Protein AF-A0A1I7XJL2-F1 (afdb_monomer)

pLDDT: mean 71.61, std 14.07, range [36.56, 92.44]

Mean predicted aligned error: 16.33 Å

Radius of gyration: 25.27 Å; Cα contacts (8 Å, |Δi|>4): 53; chains: 1; bounding box: 60×59×45 Å

Structure (mmCIF, N/CA/C/O backbone):
data_AF-A0A1I7XJL2-F1
#
_entry.id   AF-A0A1I7XJL2-F1
#
loop_
_atom_site.group_PDB
_atom_site.id
_atom_site.type_symbol
_atom_site.label_atom_id
_atom_site.label_alt_id
_atom_site.label_comp_id
_atom_site.label_asym_id
_atom_site.label_entity_id
_atom_site.label_seq_id
_atom_site.pdbx_PDB_ins_code
_atom_site.Cartn_x
_atom_site.Cartn_y
_atom_site.Cartn_z
_atom_site.occupancy
_atom_site.B_iso_or_equiv
_atom_site.auth_seq_id
_atom_site.auth_comp_id
_atom_site.auth_asym_id
_atom_site.auth_atom_id
_atom_site.pdbx_PDB_model_num
ATOM 1 N N . MET A 1 1 ? 24.268 42.931 -27.917 1.00 36.56 1 MET A N 1
ATOM 2 C CA . MET A 1 1 ? 24.920 42.849 -26.587 1.00 36.56 1 MET A CA 1
ATOM 3 C C . MET A 1 1 ? 23.831 42.759 -25.521 1.00 36.56 1 MET A C 1
ATOM 5 O O . MET A 1 1 ? 23.127 43.736 -25.302 1.00 36.56 1 MET A O 1
ATOM 9 N N . SER A 1 2 ? 23.595 41.574 -24.949 1.00 38.88 2 SER A N 1
ATOM 10 C CA . SER A 1 2 ? 22.468 41.337 -24.029 1.00 38.88 2 SER A CA 1
ATOM 11 C C . SER A 1 2 ? 22.813 41.801 -22.610 1.00 38.88 2 SER A C 1
ATOM 13 O O . SER A 1 2 ? 23.818 41.368 -22.045 1.00 38.88 2 SER A O 1
ATOM 15 N N . ARG A 1 3 ? 22.003 42.705 -22.040 1.00 44.53 3 ARG A N 1
ATOM 16 C CA . ARG A 1 3 ? 22.177 43.210 -20.669 1.00 44.53 3 ARG A CA 1
ATOM 17 C C . ARG A 1 3 ? 21.912 42.071 -19.680 1.00 44.53 3 ARG A C 1
ATOM 19 O O . ARG A 1 3 ? 20.762 41.679 -19.487 1.00 44.53 3 ARG A O 1
ATOM 26 N N . ARG A 1 4 ? 22.957 41.563 -19.018 1.00 46.12 4 ARG A N 1
ATOM 27 C CA . ARG A 1 4 ? 22.790 40.719 -17.824 1.00 46.12 4 ARG A CA 1
ATOM 28 C C . ARG A 1 4 ? 22.112 41.569 -16.747 1.00 46.12 4 ARG A C 1
ATOM 30 O O . ARG A 1 4 ? 22.726 42.492 -16.220 1.00 46.12 4 ARG A O 1
ATOM 37 N N . LYS A 1 5 ? 20.836 41.301 -16.456 1.00 52.25 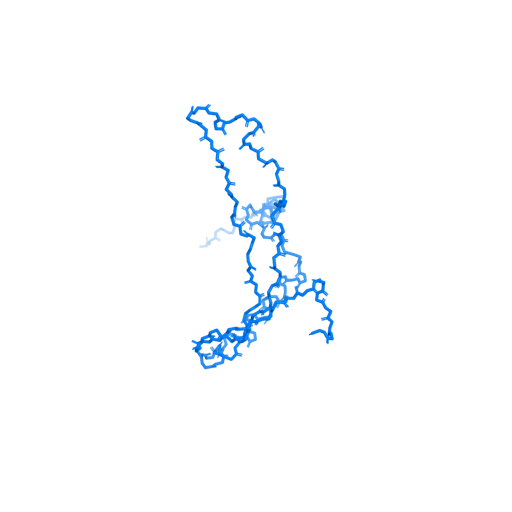5 LYS A N 1
ATOM 38 C CA . LYS A 1 5 ? 20.130 41.935 -15.335 1.00 52.25 5 LYS A CA 1
ATOM 39 C C . LYS A 1 5 ? 20.793 41.453 -14.041 1.00 52.25 5 LYS A C 1
ATOM 41 O O . LYS A 1 5 ? 20.759 40.263 -13.741 1.00 52.25 5 LYS A O 1
ATOM 46 N N . ASN A 1 6 ? 21.460 42.362 -13.336 1.00 53.47 6 ASN A N 1
ATOM 47 C CA . ASN A 1 6 ? 22.145 42.068 -12.083 1.00 53.47 6 ASN A CA 1
ATOM 48 C C . ASN A 1 6 ? 21.088 42.002 -10.972 1.00 53.47 6 ASN A C 1
ATOM 50 O O . ASN A 1 6 ? 20.486 43.020 -10.636 1.00 53.47 6 ASN A O 1
ATOM 54 N N . ILE A 1 7 ? 20.793 40.797 -10.483 1.00 55.75 7 ILE A N 1
ATOM 55 C CA . ILE A 1 7 ? 19.802 40.576 -9.424 1.00 55.75 7 ILE A CA 1
ATOM 56 C C . ILE A 1 7 ? 20.502 40.852 -8.086 1.00 55.75 7 ILE A C 1
ATOM 58 O O . ILE A 1 7 ? 21.498 40.182 -7.796 1.00 55.75 7 ILE A O 1
ATOM 62 N N . PRO A 1 8 ? 20.039 41.822 -7.279 1.00 58.41 8 PRO A N 1
ATOM 63 C CA . PRO A 1 8 ? 20.663 42.139 -6.000 1.00 58.41 8 PRO A CA 1
ATOM 64 C C . PRO A 1 8 ? 20.578 40.941 -5.038 1.00 58.41 8 PRO A C 1
ATOM 66 O O . PRO A 1 8 ? 19.632 40.154 -5.077 1.00 58.41 8 PRO A O 1
ATOM 69 N N . SER A 1 9 ? 21.604 40.773 -4.198 1.00 61.34 9 SER A N 1
ATOM 70 C CA . SER A 1 9 ? 21.829 39.568 -3.374 1.00 61.34 9 SER A CA 1
ATOM 71 C C . SER A 1 9 ? 20.618 39.180 -2.515 1.00 61.34 9 SER A C 1
ATOM 73 O O . SER A 1 9 ? 20.255 38.010 -2.422 1.00 61.34 9 SER A O 1
ATOM 75 N N . ASN A 1 10 ? 19.913 40.173 -1.974 1.00 55.41 10 ASN A N 1
ATOM 76 C CA . ASN A 1 10 ? 18.683 39.977 -1.211 1.00 55.41 10 ASN A CA 1
ATOM 77 C C . ASN A 1 10 ? 17.542 39.386 -2.054 1.00 55.41 10 ASN A C 1
ATOM 79 O O . ASN A 1 10 ? 16.811 38.538 -1.562 1.00 55.41 10 ASN A O 1
ATOM 83 N N . GLN A 1 11 ? 17.407 39.760 -3.327 1.00 54.09 11 GLN A N 1
ATOM 84 C CA . GLN A 1 11 ? 16.432 39.145 -4.227 1.00 54.09 11 GLN A CA 1
ATOM 85 C C . GLN A 1 11 ? 16.815 37.709 -4.593 1.00 54.09 11 GLN A C 1
ATOM 87 O O . GLN A 1 11 ? 15.922 36.885 -4.741 1.00 54.09 11 GLN A O 1
ATOM 92 N N . ARG A 1 12 ? 18.109 37.368 -4.673 1.00 58.28 12 ARG A N 1
ATOM 93 C CA . ARG A 1 12 ? 18.548 35.966 -4.820 1.00 58.28 12 ARG A CA 1
ATOM 94 C C . ARG A 1 12 ? 18.183 35.120 -3.605 1.00 58.28 12 ARG A C 1
ATOM 96 O O . ARG A 1 12 ? 17.599 34.061 -3.787 1.00 58.28 12 ARG A O 1
ATOM 103 N N . VAL A 1 13 ? 18.460 35.614 -2.398 1.00 61.94 13 VAL A N 1
ATOM 104 C CA . VAL A 1 13 ? 18.109 34.922 -1.148 1.00 61.94 13 VAL A CA 1
ATOM 105 C C . VAL A 1 13 ? 16.594 34.772 -1.023 1.00 61.94 13 VAL A C 1
ATOM 107 O O . VAL A 1 13 ? 16.115 33.692 -0.712 1.00 61.94 13 VAL A O 1
ATOM 110 N N . MET A 1 14 ? 15.820 35.814 -1.340 1.00 56.38 14 MET A N 1
ATOM 111 C CA . MET A 1 14 ? 14.357 35.727 -1.328 1.00 56.38 14 MET A CA 1
ATOM 112 C C . MET A 1 14 ? 13.825 34.764 -2.393 1.00 56.38 14 MET A C 1
ATOM 114 O O . MET A 1 14 ? 12.886 34.033 -2.109 1.00 56.38 14 MET A O 1
ATOM 118 N N . ILE A 1 15 ? 14.420 34.714 -3.590 1.00 60.25 15 ILE A N 1
ATOM 119 C CA . ILE A 1 15 ? 14.051 33.732 -4.621 1.00 60.25 15 ILE A CA 1
ATOM 120 C C . ILE A 1 15 ? 14.396 32.309 -4.164 1.00 60.25 15 ILE A C 1
ATOM 122 O O . ILE A 1 15 ? 13.565 31.426 -4.331 1.00 60.25 15 ILE A O 1
ATOM 126 N N . GLU A 1 16 ? 15.561 32.069 -3.559 1.00 58.06 16 GLU A N 1
ATOM 127 C CA . GLU A 1 16 ? 15.922 30.755 -3.000 1.00 58.06 16 GLU A CA 1
ATOM 128 C C . GLU A 1 16 ? 14.973 30.338 -1.868 1.00 58.06 16 GLU A C 1
ATOM 130 O O . GLU A 1 16 ? 14.438 29.233 -1.893 1.00 58.06 16 GLU A O 1
ATOM 135 N N . VAL A 1 17 ? 14.679 31.246 -0.934 1.00 60.91 17 VAL A N 1
ATOM 136 C CA . VAL A 1 17 ? 13.742 31.011 0.174 1.00 60.91 17 VAL A CA 1
ATOM 137 C C . VAL A 1 17 ? 12.326 30.744 -0.344 1.00 60.91 17 VAL A C 1
ATOM 139 O O . VAL A 1 17 ? 11.663 29.833 0.140 1.00 60.91 17 VAL A O 1
ATOM 142 N N . LEU A 1 18 ? 11.863 31.481 -1.356 1.00 54.84 18 LEU A N 1
ATOM 143 C CA . LEU A 1 18 ? 10.547 31.279 -1.971 1.00 54.84 18 LEU A CA 1
ATOM 144 C C . LEU A 1 18 ? 10.483 29.992 -2.812 1.00 54.84 18 LEU A C 1
ATOM 146 O O . LEU A 1 18 ? 9.436 29.347 -2.852 1.00 54.84 18 LEU A O 1
ATOM 150 N N . LEU A 1 19 ? 11.587 29.581 -3.448 1.00 57.94 19 LEU A N 1
ATOM 151 C CA . LEU A 1 19 ? 11.691 28.289 -4.133 1.00 57.94 19 LEU A CA 1
ATOM 152 C C . LEU A 1 19 ? 11.634 27.120 -3.141 1.00 57.94 19 LEU A C 1
ATOM 154 O O . LEU A 1 19 ? 10.968 26.124 -3.433 1.00 57.94 19 LEU A O 1
ATOM 158 N N . ASP A 1 20 ? 12.251 27.269 -1.966 1.00 56.19 20 ASP A N 1
ATOM 159 C CA . ASP A 1 20 ? 12.186 26.303 -0.864 1.00 56.19 20 ASP A CA 1
ATOM 160 C C . ASP A 1 20 ? 10.813 26.285 -0.164 1.00 56.19 20 ASP A C 1
ATOM 162 O O . ASP A 1 20 ? 10.392 25.239 0.334 1.00 56.19 20 ASP A O 1
ATOM 166 N N . GLN A 1 21 ? 10.085 27.407 -0.171 1.00 59.50 21 GLN A N 1
ATOM 167 C CA . GLN A 1 21 ? 8.747 27.563 0.420 1.00 59.50 21 GLN A CA 1
ATOM 168 C C . GLN A 1 21 ? 7.585 27.269 -0.548 1.00 59.50 21 GLN A C 1
ATOM 170 O O . GLN A 1 21 ? 6.425 27.411 -0.160 1.00 59.50 21 GLN A O 1
ATOM 175 N N . ASN A 1 22 ? 7.857 26.834 -1.788 1.00 50.78 22 ASN A N 1
ATOM 176 C CA . ASN A 1 22 ? 6.817 26.509 -2.768 1.00 50.78 22 ASN A CA 1
ATOM 177 C C . ASN A 1 22 ? 5.760 25.542 -2.195 1.00 50.78 22 ASN A C 1
ATOM 179 O O . ASN A 1 22 ? 6.057 24.414 -1.790 1.00 50.78 22 ASN A O 1
ATOM 183 N N . LEU A 1 23 ? 4.507 26.006 -2.228 1.00 50.34 23 LEU A N 1
ATOM 184 C CA . LEU A 1 23 ? 3.257 25.418 -1.723 1.00 50.34 23 LEU A CA 1
ATOM 185 C C . LEU A 1 23 ? 2.803 24.143 -2.474 1.00 50.34 23 LEU A C 1
ATOM 187 O O . LEU A 1 23 ? 1.652 23.999 -2.871 1.00 50.34 23 LEU A O 1
ATOM 191 N N . GLY A 1 24 ? 3.710 23.188 -2.650 1.00 52.25 24 GLY A N 1
ATOM 192 C CA . GLY A 1 24 ? 3.442 21.817 -3.104 1.00 52.25 24 GLY A CA 1
ATOM 193 C C . GLY A 1 24 ? 4.348 20.802 -2.406 1.00 52.25 24 GLY A C 1
ATOM 194 O O . GLY A 1 24 ? 4.575 19.702 -2.911 1.00 52.25 24 GLY A O 1
ATOM 195 N N . GLN A 1 25 ? 4.944 21.200 -1.278 1.00 53.31 25 GLN A N 1
ATOM 196 C CA . GLN A 1 25 ? 6.040 20.484 -0.650 1.00 53.31 25 GLN A CA 1
ATOM 197 C C . GLN A 1 25 ? 5.535 19.185 -0.020 1.00 53.31 25 GLN A C 1
ATOM 199 O O . GLN A 1 25 ? 5.070 19.134 1.118 1.00 53.31 25 GLN A O 1
ATOM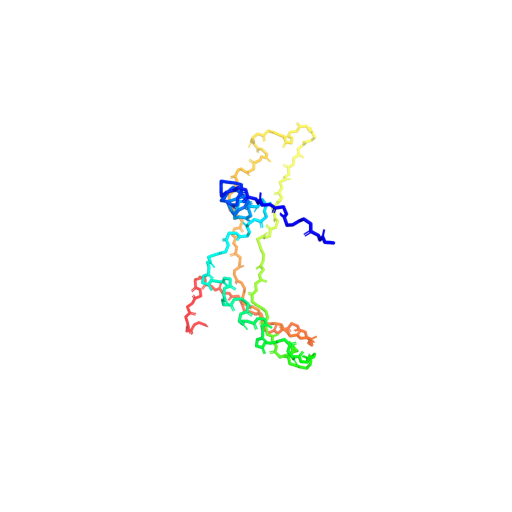 204 N N . VAL A 1 26 ? 5.644 18.109 -0.794 1.00 57.72 26 VAL A N 1
ATOM 205 C CA . VAL A 1 26 ? 5.532 16.738 -0.319 1.00 57.72 26 VAL A CA 1
ATOM 206 C C . VAL A 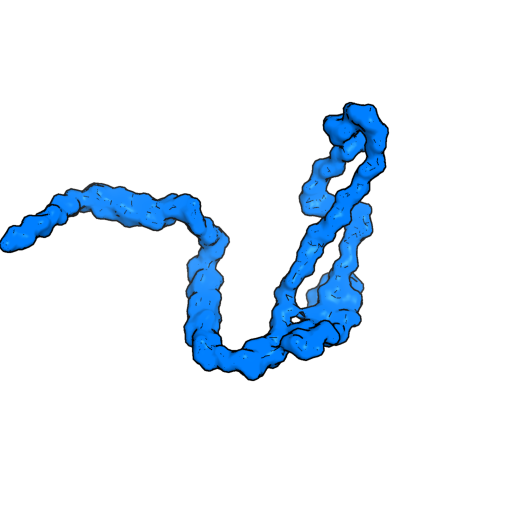1 26 ? 6.462 16.590 0.892 1.00 57.72 26 VAL A C 1
ATOM 208 O O . VAL A 1 26 ? 7.689 16.613 0.751 1.00 57.72 26 VAL A O 1
ATOM 211 N N . GLN A 1 27 ? 5.868 16.449 2.082 1.00 68.44 27 GLN A N 1
ATOM 212 C CA . GLN A 1 27 ? 6.537 16.311 3.384 1.00 68.44 27 GLN A CA 1
ATOM 213 C C . GLN A 1 27 ? 7.205 14.928 3.523 1.00 68.44 27 GLN A C 1
ATOM 215 O O . GLN A 1 27 ? 7.003 14.187 4.479 1.00 68.44 27 GLN A O 1
ATOM 220 N N . ILE A 1 28 ? 7.985 14.525 2.520 1.00 74.00 28 ILE A N 1
ATOM 221 C CA . ILE A 1 28 ? 8.791 13.308 2.539 1.00 74.00 28 ILE A CA 1
ATOM 222 C C . ILE A 1 28 ? 10.185 13.691 3.014 1.00 74.00 28 ILE A C 1
ATOM 224 O O . ILE A 1 28 ? 10.838 14.543 2.409 1.00 74.00 28 ILE A O 1
ATOM 228 N N . ALA A 1 29 ? 10.672 13.008 4.050 1.00 85.31 29 ALA A N 1
ATOM 229 C CA . ALA A 1 29 ? 12.035 13.168 4.542 1.00 85.31 29 ALA A CA 1
ATOM 230 C C . ALA A 1 29 ? 13.066 13.068 3.402 1.00 85.31 29 ALA A C 1
ATOM 232 O O . ALA A 1 29 ? 12.953 12.229 2.505 1.00 85.31 29 ALA A O 1
ATOM 233 N N . LYS A 1 30 ? 14.125 13.884 3.452 1.00 83.31 30 LYS A N 1
ATOM 234 C CA . LYS A 1 30 ? 15.165 13.939 2.405 1.00 83.31 30 LYS A CA 1
ATOM 235 C C . LYS A 1 30 ? 15.755 12.557 2.076 1.00 83.31 30 LYS A C 1
ATOM 237 O O . LYS A 1 30 ? 15.990 12.265 0.904 1.00 83.31 30 LYS A O 1
ATOM 242 N N . LYS A 1 31 ? 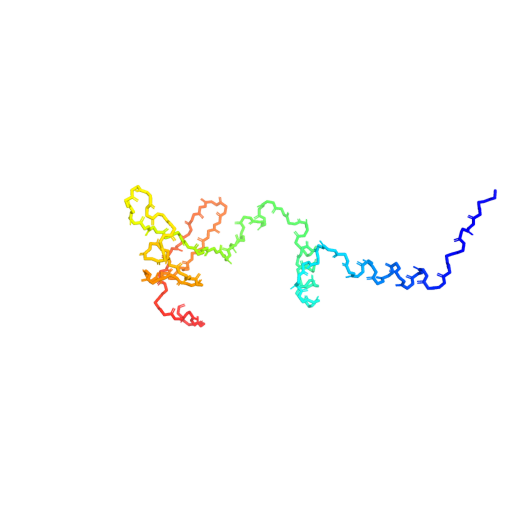15.930 11.693 3.086 1.00 87.19 31 LYS A N 1
ATOM 243 C CA . LYS A 1 31 ? 16.361 10.289 2.930 1.00 87.19 31 LYS A CA 1
ATOM 244 C C . LYS A 1 31 ? 15.389 9.484 2.061 1.00 87.19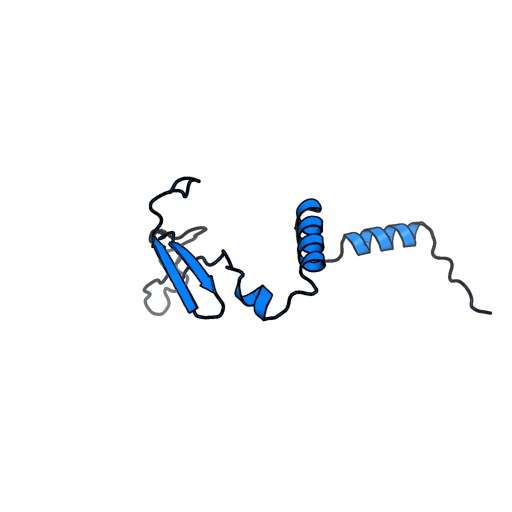 31 LYS A C 1
ATOM 246 O O . LYS A 1 31 ? 15.812 8.848 1.103 1.00 87.19 31 LYS A O 1
ATOM 251 N N . ASN A 1 32 ? 14.092 9.583 2.341 1.00 85.88 32 ASN A N 1
ATOM 252 C CA . ASN A 1 32 ? 13.050 8.870 1.605 1.00 85.88 32 ASN A CA 1
ATOM 253 C C . ASN A 1 32 ? 12.918 9.393 0.168 1.00 85.88 32 ASN A C 1
ATOM 255 O O . ASN A 1 32 ? 12.729 8.598 -0.748 1.00 85.88 32 ASN A O 1
ATOM 259 N N . ARG A 1 33 ? 13.088 10.705 -0.062 1.00 86.00 33 ARG A N 1
ATOM 260 C CA . ARG A 1 33 ? 13.123 11.269 -1.425 1.00 86.00 33 ARG A CA 1
ATOM 261 C C . ARG A 1 33 ? 14.275 10.686 -2.240 1.00 86.00 33 ARG A C 1
ATOM 263 O O . ARG A 1 33 ? 14.058 10.236 -3.359 1.00 86.00 33 ARG A O 1
ATOM 270 N N . ARG A 1 34 ? 15.481 10.641 -1.665 1.00 87.88 34 ARG A N 1
ATOM 271 C CA . ARG A 1 34 ? 16.662 10.049 -2.316 1.00 87.88 34 ARG A CA 1
ATOM 272 C C . ARG A 1 34 ? 16.454 8.570 -2.633 1.00 87.88 34 ARG A C 1
ATOM 274 O O . ARG A 1 34 ? 16.706 8.170 -3.761 1.00 87.88 34 ARG A O 1
ATOM 281 N N . ALA A 1 35 ? 15.947 7.796 -1.673 1.00 88.38 35 ALA A N 1
ATOM 282 C CA . ALA A 1 35 ? 15.673 6.373 -1.860 1.00 88.38 35 ALA A CA 1
ATOM 283 C C . ALA A 1 35 ? 14.645 6.125 -2.975 1.00 88.38 35 ALA A C 1
ATOM 285 O O . ALA A 1 35 ? 14.870 5.278 -3.829 1.00 88.38 35 ALA A O 1
ATOM 286 N N . ARG A 1 36 ? 13.562 6.913 -3.027 1.00 87.69 36 ARG A N 1
ATOM 287 C CA . ARG A 1 36 ? 12.553 6.824 -4.098 1.00 87.69 36 ARG A CA 1
ATOM 288 C C . ARG A 1 36 ? 13.121 7.167 -5.477 1.00 87.69 36 ARG A C 1
ATOM 290 O O . ARG A 1 36 ? 12.787 6.499 -6.447 1.00 87.69 36 ARG A O 1
ATOM 297 N N . VAL A 1 37 ? 13.976 8.189 -5.569 1.00 90.12 37 VAL A N 1
ATOM 298 C CA . VAL A 1 37 ? 14.614 8.585 -6.838 1.00 90.12 37 VAL A CA 1
ATOM 299 C C . VAL A 1 37 ? 15.644 7.552 -7.299 1.00 90.12 37 VAL A C 1
ATOM 301 O O . VAL A 1 37 ? 15.691 7.255 -8.487 1.00 90.12 37 VAL A O 1
ATOM 304 N N . ALA A 1 38 ? 16.452 6.996 -6.392 1.00 92.00 38 ALA A N 1
ATOM 305 C CA . ALA A 1 38 ? 17.368 5.896 -6.711 1.00 92.00 38 ALA A CA 1
ATOM 306 C C . ALA A 1 38 ? 16.582 4.667 -7.197 1.00 92.00 38 ALA A C 1
ATOM 308 O O . ALA A 1 38 ? 16.831 4.201 -8.304 1.00 92.00 38 ALA A O 1
ATOM 309 N N . LEU A 1 39 ? 15.544 4.312 -6.427 1.00 88.69 39 LEU A N 1
ATOM 310 C CA . LEU A 1 39 ? 14.353 3.537 -6.783 1.00 88.69 39 LEU A CA 1
ATOM 311 C C . LEU A 1 39 ? 14.045 3.540 -8.283 1.00 88.69 39 LEU A C 1
ATOM 313 O O . LEU A 1 39 ? 14.323 2.613 -9.040 1.00 88.69 39 LEU A O 1
ATOM 317 N N . ALA A 1 40 ? 13.475 4.669 -8.692 1.00 90.06 40 ALA A N 1
ATOM 318 C CA . ALA A 1 40 ? 12.991 4.903 -10.042 1.00 90.06 40 ALA A CA 1
ATOM 319 C C . ALA A 1 40 ? 14.099 4.883 -11.103 1.00 90.06 40 ALA A C 1
ATOM 321 O O . ALA A 1 40 ? 13.842 4.472 -12.227 1.00 90.06 40 ALA A O 1
ATOM 322 N N . ARG A 1 41 ? 15.316 5.332 -10.774 1.00 92.06 41 ARG A N 1
ATOM 323 C CA . ARG A 1 41 ? 16.443 5.341 -11.720 1.00 92.06 41 ARG A CA 1
ATOM 324 C C . ARG A 1 41 ? 16.949 3.938 -12.030 1.00 92.06 41 ARG A C 1
ATOM 326 O O . ARG A 1 41 ? 17.193 3.645 -13.191 1.00 92.06 41 ARG A O 1
ATOM 333 N N . GLU A 1 42 ? 17.096 3.095 -11.013 1.00 92.44 42 GLU A N 1
ATOM 334 C CA . GLU A 1 42 ? 17.529 1.700 -11.169 1.00 92.44 42 GLU A CA 1
ATOM 335 C C . GLU A 1 42 ? 16.535 0.895 -12.016 1.00 92.44 42 GLU A C 1
ATOM 337 O O . GLU A 1 42 ? 16.925 0.079 -12.843 1.00 92.44 42 GLU A O 1
ATOM 342 N N . HIS A 1 43 ? 15.248 1.195 -11.861 1.00 89.50 43 HIS A N 1
ATOM 343 C CA . HIS A 1 43 ? 14.149 0.474 -12.494 1.00 89.50 43 HIS A CA 1
ATOM 344 C C . HIS A 1 43 ? 13.617 1.180 -13.753 1.00 89.50 43 HIS A C 1
ATOM 346 O O . HIS A 1 43 ? 12.565 0.818 -14.274 1.00 89.50 43 HIS A O 1
ATOM 352 N N . LEU A 1 44 ? 14.324 2.201 -14.256 1.00 90.56 44 LEU A N 1
ATOM 353 C CA . LEU A 1 44 ? 13.876 3.024 -15.385 1.00 90.56 44 LEU A CA 1
ATOM 354 C C . LEU A 1 44 ? 13.790 2.228 -16.694 1.00 90.56 44 LEU A C 1
ATOM 356 O O . LEU A 1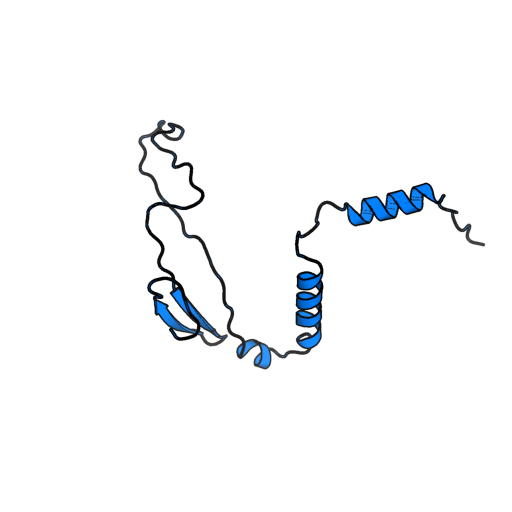 44 ? 12.942 2.507 -17.535 1.00 90.56 44 LEU A O 1
ATOM 360 N N . THR A 1 45 ? 14.683 1.254 -16.868 1.00 91.44 45 THR A N 1
ATOM 361 C CA . THR A 1 45 ? 14.798 0.426 -18.077 1.00 91.44 45 THR A CA 1
ATOM 362 C C . THR A 1 45 ? 14.010 -0.877 -17.989 1.00 91.44 45 THR A C 1
ATOM 364 O O . THR A 1 45 ? 14.126 -1.717 -18.881 1.00 91.44 45 THR A O 1
ATOM 367 N N . TRP A 1 46 ? 13.221 -1.074 -16.929 1.00 89.75 46 TRP A N 1
ATOM 368 C CA . TRP A 1 46 ? 12.432 -2.288 -16.771 1.00 89.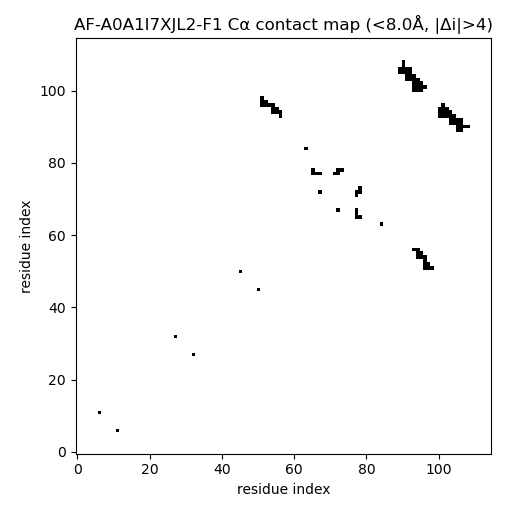75 46 TRP A CA 1
ATOM 369 C C . TRP A 1 46 ? 11.401 -2.445 -17.878 1.00 89.75 46 TRP A C 1
ATOM 371 O O . TRP A 1 46 ? 10.644 -1.530 -18.213 1.00 89.75 46 TRP A O 1
ATOM 381 N N . SER A 1 47 ? 11.357 -3.653 -18.426 1.00 87.50 47 SER A N 1
ATOM 382 C CA . SER A 1 47 ? 10.358 -4.035 -19.407 1.00 87.50 47 SER A CA 1
ATOM 383 C C . SER A 1 47 ? 9.030 -4.379 -18.729 1.00 87.50 47 SER A C 1
ATOM 385 O O . SER A 1 47 ? 8.943 -4.613 -17.521 1.00 87.50 47 SER A O 1
ATOM 387 N N . THR A 1 48 ? 7.967 -4.502 -19.523 1.00 81.25 48 THR A N 1
ATOM 388 C CA . THR A 1 48 ? 6.674 -5.006 -19.033 1.00 81.25 48 THR A CA 1
ATOM 389 C C . THR A 1 48 ? 6.794 -6.398 -18.402 1.00 81.25 48 THR A C 1
ATOM 391 O O . THR A 1 48 ? 6.061 -6.709 -17.462 1.00 81.25 48 THR A O 1
ATOM 394 N N . ALA A 1 49 ? 7.729 -7.226 -18.881 1.00 84.19 49 ALA A N 1
ATOM 395 C CA . ALA A 1 49 ? 7.999 -8.539 -18.307 1.00 84.19 49 ALA A CA 1
ATOM 396 C C . ALA A 1 49 ? 8.648 -8.433 -16.917 1.00 84.19 49 ALA A C 1
ATOM 398 O O . ALA A 1 49 ? 8.307 -9.214 -16.029 1.00 84.19 49 ALA A O 1
ATOM 399 N N . ASP A 1 50 ? 9.511 -7.443 -16.690 1.00 83.88 50 ASP A N 1
ATOM 400 C CA . ASP A 1 50 ? 10.137 -7.209 -15.384 1.00 83.88 50 ASP A CA 1
ATOM 401 C C . ASP A 1 50 ? 9.117 -6.682 -14.373 1.00 83.88 50 ASP A C 1
ATOM 403 O O . ASP A 1 50 ? 8.986 -7.233 -13.281 1.00 83.88 50 ASP A O 1
ATOM 407 N N . CYS A 1 51 ? 8.277 -5.728 -14.785 1.00 78.38 51 CYS A N 1
ATOM 408 C CA . CYS A 1 51 ? 7.181 -5.216 -13.960 1.00 78.38 51 CYS A CA 1
ATOM 409 C C . CYS A 1 51 ? 6.149 -6.294 -13.590 1.00 78.38 51 CYS A C 1
ATOM 411 O O . CYS A 1 51 ? 5.538 -6.220 -12.526 1.00 78.38 51 CYS A O 1
ATOM 413 N N . SER A 1 52 ? 5.951 -7.314 -14.434 1.00 76.38 52 SER A N 1
ATOM 414 C CA . SER A 1 52 ? 4.988 -8.393 -14.167 1.00 76.38 52 SER A CA 1
ATOM 415 C C . SER A 1 52 ? 5.375 -9.311 -13.000 1.00 76.38 52 SER A C 1
ATOM 417 O O . SER A 1 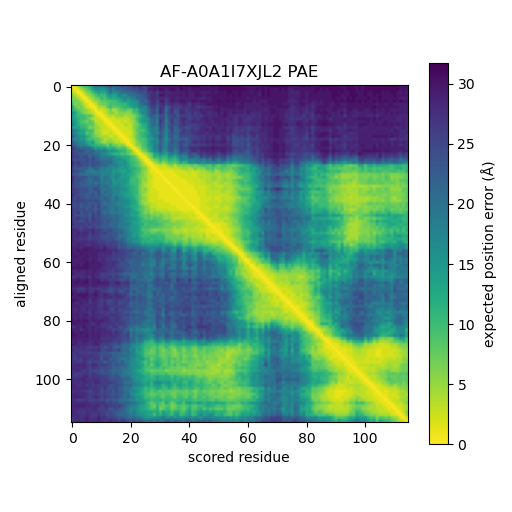52 ? 4.510 -10.006 -12.465 1.00 76.38 52 SER A O 1
ATOM 419 N N . LYS A 1 53 ? 6.651 -9.287 -12.589 1.00 78.31 53 LYS A N 1
ATOM 420 C CA . LYS A 1 53 ? 7.205 -10.078 -11.479 1.00 78.31 53 LYS A CA 1
ATOM 421 C C . LYS A 1 53 ? 7.094 -9.367 -10.122 1.00 78.31 53 LYS A C 1
ATOM 423 O O . LYS A 1 53 ? 7.427 -9.956 -9.098 1.00 78.31 53 LYS A O 1
ATOM 428 N N . VAL A 1 54 ? 6.661 -8.105 -10.110 1.00 76.38 54 VAL A N 1
ATOM 429 C CA . VAL A 1 54 ? 6.602 -7.259 -8.911 1.00 76.38 54 VAL A CA 1
ATOM 430 C C . VAL A 1 54 ? 5.257 -7.419 -8.211 1.00 76.38 54 VAL A C 1
ATOM 432 O O . VAL A 1 54 ? 4.208 -7.323 -8.846 1.00 76.38 54 VAL A O 1
ATOM 435 N N . PHE A 1 55 ? 5.287 -7.584 -6.889 1.00 68.81 55 PHE A N 1
ATOM 436 C CA . PHE A 1 55 ? 4.100 -7.604 -6.032 1.00 68.81 55 PHE A CA 1
ATOM 437 C C . PHE A 1 55 ? 3.973 -6.269 -5.278 1.00 68.81 55 PHE A C 1
ATOM 439 O O . PHE A 1 55 ? 4.926 -5.818 -4.641 1.00 68.81 55 PHE A O 1
ATOM 446 N N . ASN A 1 56 ? 2.802 -5.625 -5.334 1.00 63.44 56 ASN A N 1
ATOM 447 C CA . ASN A 1 56 ? 2.525 -4.365 -4.629 1.00 63.44 56 ASN A CA 1
ATOM 448 C C . ASN A 1 56 ? 1.924 -4.631 -3.239 1.00 63.44 56 ASN A C 1
ATOM 450 O O . ASN A 1 56 ? 0.978 -5.400 -3.103 1.00 63.44 56 ASN A O 1
ATOM 454 N N . ARG A 1 57 ? 2.423 -3.941 -2.207 1.00 59.66 57 ARG A N 1
ATOM 455 C CA . ARG A 1 57 ? 1.974 -4.068 -0.810 1.00 59.66 57 ARG A CA 1
ATOM 456 C C . ARG A 1 57 ? 1.373 -2.744 -0.335 1.00 59.66 57 ARG A C 1
ATOM 458 O O . ARG A 1 57 ? 2.161 -1.965 0.168 1.00 59.66 57 ARG A O 1
ATOM 465 N N . PHE A 1 58 ? 0.069 -2.454 -0.525 1.00 53.00 58 PHE A N 1
ATOM 466 C CA . PHE A 1 58 ? -0.704 -1.424 0.236 1.00 53.00 58 PHE A CA 1
ATOM 467 C C . PHE A 1 58 ? -2.205 -1.280 -0.170 1.00 53.00 58 PHE A C 1
ATOM 469 O O . PHE A 1 58 ? -2.515 -1.318 -1.358 1.00 53.00 58 PHE A O 1
ATOM 476 N N . GLY A 1 59 ? -3.097 -0.998 0.810 1.00 52.12 59 GLY A N 1
ATOM 477 C CA . GLY A 1 59 ? -4.488 -0.461 0.681 1.00 52.12 59 GLY A CA 1
ATOM 478 C C . GLY A 1 59 ? -5.390 -0.788 1.908 1.00 52.12 59 GLY A C 1
ATOM 479 O O . GLY A 1 59 ? -4.982 -1.620 2.706 1.00 52.12 59 GLY A O 1
ATOM 480 N N . SER A 1 60 ? -6.636 -0.303 2.108 1.00 52.28 60 SER A N 1
ATOM 481 C CA . SER A 1 60 ? -7.133 1.068 2.414 1.00 52.28 60 SER A CA 1
ATOM 482 C C . SER A 1 60 ? -8.088 1.032 3.639 1.00 52.28 60 SER A C 1
ATOM 484 O O . SER A 1 60 ? -8.713 -0.003 3.867 1.00 52.28 60 SER A O 1
ATOM 486 N N . ASP A 1 61 ? -8.328 2.152 4.335 1.00 59.44 61 ASP A N 1
ATOM 487 C CA . ASP A 1 61 ? -9.319 2.256 5.429 1.00 59.44 61 ASP A CA 1
ATOM 488 C C . ASP A 1 61 ? -10.780 2.324 4.895 1.00 59.44 61 ASP A C 1
ATOM 490 O O . ASP A 1 61 ? -11.197 3.327 4.319 1.00 59.44 61 ASP A O 1
ATOM 494 N N . GLY A 1 62 ? -11.566 1.246 5.045 1.00 57.75 62 GLY A N 1
ATOM 495 C CA . GLY A 1 62 ? -12.928 1.094 4.481 1.00 57.75 62 GLY A CA 1
ATOM 496 C C . GLY A 1 62 ? -14.048 2.003 5.051 1.00 57.75 62 GLY A C 1
ATOM 497 O O . GLY A 1 62 ? -13.864 2.721 6.034 1.00 57.75 62 GLY A O 1
ATOM 498 N N . LYS A 1 63 ? -15.249 1.960 4.431 1.00 59.94 63 LYS A N 1
ATOM 499 C CA . LYS A 1 63 ? -16.399 2.870 4.692 1.00 59.94 63 LYS A CA 1
ATOM 500 C C . LYS A 1 63 ? -17.276 2.477 5.898 1.00 59.94 63 LYS A C 1
ATOM 502 O O . LYS A 1 63 ? -17.479 1.300 6.174 1.00 59.94 63 LYS A O 1
ATOM 507 N N . LYS A 1 64 ? -17.892 3.481 6.544 1.00 60.53 64 LYS A N 1
ATOM 508 C CA . LYS A 1 64 ? -18.884 3.356 7.636 1.00 60.53 64 LYS A CA 1
ATOM 509 C C . LYS A 1 64 ? -20.264 3.924 7.270 1.00 60.53 64 LYS A C 1
ATOM 511 O O . LYS A 1 64 ? -20.329 4.914 6.550 1.00 60.53 64 LYS A O 1
ATOM 516 N N . TYR A 1 65 ? -21.343 3.365 7.841 1.00 64.38 65 TYR A N 1
ATOM 517 C CA . TYR A 1 65 ? -22.741 3.758 7.570 1.00 64.38 65 TYR A CA 1
ATOM 518 C C . TYR A 1 65 ? -23.560 4.035 8.850 1.00 64.38 65 TYR A C 1
ATOM 520 O O . TYR A 1 65 ? -23.329 3.406 9.880 1.00 64.38 65 TYR A O 1
ATOM 528 N N . VAL A 1 66 ? -24.527 4.965 8.777 1.00 66.88 66 VAL A N 1
ATOM 529 C CA . VAL A 1 66 ? -25.418 5.412 9.876 1.00 66.88 66 VAL A CA 1
ATOM 530 C C . VAL A 1 66 ? -26.876 5.455 9.378 1.00 66.88 66 VAL A C 1
ATOM 532 O O . VAL A 1 66 ? -27.109 5.929 8.268 1.00 66.88 66 VAL A O 1
ATOM 535 N N . ARG A 1 67 ? -27.865 4.990 10.169 1.00 70.38 67 ARG A N 1
ATOM 536 C CA . ARG A 1 67 ? -29.314 5.113 9.863 1.00 70.38 67 ARG A CA 1
ATOM 537 C C . ARG A 1 67 ? -29.892 6.396 10.468 1.00 70.38 67 ARG A C 1
ATOM 539 O O . ARG A 1 67 ? -29.579 6.712 11.610 1.00 70.38 67 ARG A O 1
ATOM 546 N N . ARG A 1 68 ? -30.713 7.124 9.703 1.00 78.38 68 ARG A N 1
ATOM 547 C CA . ARG A 1 68 ? -31.177 8.489 10.022 1.00 78.38 68 ARG A CA 1
ATOM 548 C C . ARG A 1 68 ? -32.633 8.681 9.599 1.00 78.38 68 ARG A C 1
ATOM 550 O O . ARG A 1 68 ? -33.032 8.111 8.585 1.00 78.38 68 ARG A O 1
ATOM 557 N N . ARG A 1 69 ? -33.403 9.490 10.335 1.00 83.00 69 ARG A N 1
ATOM 558 C CA . ARG A 1 69 ? -34.705 10.014 9.878 1.00 83.00 69 ARG A CA 1
ATOM 559 C C . ARG A 1 69 ? -34.495 11.335 9.108 1.00 83.00 69 ARG A C 1
ATOM 561 O O . ARG A 1 69 ? -33.475 11.992 9.331 1.00 83.00 69 ARG A O 1
ATOM 568 N N . PRO A 1 70 ? -35.411 11.739 8.209 1.00 75.81 70 PRO A N 1
ATOM 569 C CA . PRO A 1 70 ? -35.273 12.978 7.437 1.00 75.81 70 PRO A CA 1
ATOM 570 C C . PRO A 1 70 ? -35.175 14.205 8.357 1.00 75.81 70 PRO A C 1
ATOM 572 O O . PRO A 1 70 ? -36.062 14.424 9.178 1.00 75.81 70 PRO A O 1
ATOM 575 N N . GLY A 1 71 ? -34.088 14.977 8.242 1.00 81.56 71 GLY A N 1
ATOM 576 C CA . GLY A 1 71 ? -33.846 16.186 9.045 1.00 81.56 71 GLY A CA 1
ATOM 577 C C . GLY A 1 71 ? -32.972 16.014 10.300 1.00 81.56 71 GLY A C 1
ATOM 578 O O . GLY A 1 71 ? -32.554 17.011 10.878 1.00 81.56 71 GLY A O 1
ATOM 579 N N . GLU A 1 72 ? -32.611 14.789 10.701 1.00 78.69 72 GLU A N 1
ATOM 580 C CA . GLU A 1 72 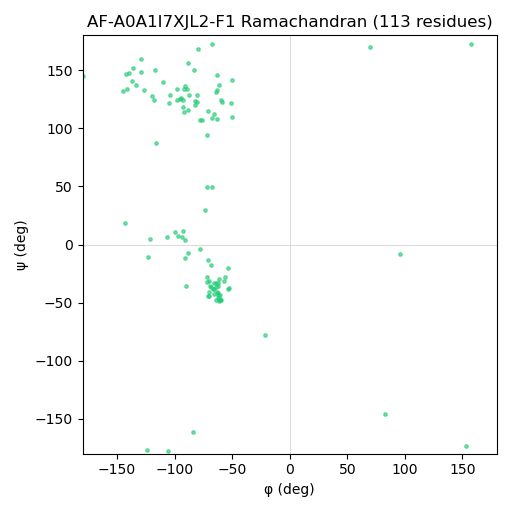? -31.752 14.524 11.881 1.00 78.69 72 GLU A CA 1
ATOM 581 C C . GLU A 1 72 ? -30.248 14.410 11.531 1.00 78.69 72 GLU A C 1
ATOM 583 O O . GLU A 1 72 ? -29.418 13.987 12.336 1.00 78.69 72 GLU A O 1
ATOM 588 N N . GLU A 1 73 ? -29.871 14.793 10.311 1.00 72.19 73 GLU A N 1
ATOM 589 C CA . GLU A 1 73 ? -28.577 14.493 9.678 1.00 72.19 73 GLU A CA 1
ATOM 590 C C . GLU A 1 73 ? -27.356 15.077 10.397 1.00 72.19 73 GLU A C 1
ATOM 592 O O . GLU A 1 73 ? -26.282 14.465 10.392 1.00 72.19 73 GLU A O 1
ATOM 597 N N . PHE A 1 74 ? -27.534 16.248 11.009 1.00 70.69 74 PHE A N 1
ATOM 598 C CA . PHE A 1 74 ? -26.485 17.017 11.684 1.00 70.69 74 PHE A CA 1
ATOM 599 C C . PHE A 1 74 ? -26.592 16.965 13.205 1.00 70.69 74 PHE A C 1
ATOM 601 O O . PHE A 1 74 ? -25.843 17.645 13.906 1.00 70.69 74 PHE A O 1
ATOM 608 N N . MET A 1 75 ? -27.503 16.150 13.742 1.00 76.62 75 MET A N 1
ATOM 609 C CA . MET A 1 75 ? -27.526 15.914 15.175 1.00 76.62 75 MET A CA 1
ATOM 610 C C . MET A 1 75 ? -26.218 15.215 15.567 1.00 76.62 75 MET A C 1
ATOM 612 O O . MET A 1 75 ? -25.902 14.181 14.983 1.00 76.62 75 MET A O 1
ATOM 616 N N . PRO A 1 76 ? -25.500 15.673 16.607 1.00 72.19 76 PRO A N 1
ATOM 617 C CA . PRO A 1 76 ? -24.325 14.977 17.149 1.00 72.19 76 PRO A CA 1
ATOM 618 C C . PRO A 1 76 ? -24.612 13.511 17.519 1.00 72.19 76 PRO A C 1
ATOM 620 O O . PRO A 1 76 ? -23.714 12.683 17.580 1.00 72.19 76 PRO A O 1
ATOM 623 N N . LYS A 1 77 ? -25.897 13.188 17.717 1.00 65.25 77 LYS A N 1
ATOM 624 C CA . LYS A 1 77 ? -26.453 11.851 17.964 1.00 65.25 77 LYS A CA 1
ATOM 625 C C . LYS A 1 77 ? -26.418 10.926 16.725 1.00 65.25 77 LYS A C 1
ATOM 627 O O . LYS A 1 77 ? -26.618 9.727 16.865 1.00 65.25 77 LYS A O 1
ATOM 632 N N . CYS A 1 78 ? -26.172 11.474 15.530 1.00 66.31 78 CYS A N 1
ATOM 633 C CA . CYS A 1 78 ? -26.129 10.809 14.219 1.00 66.31 78 CYS A CA 1
ATOM 634 C C . CYS A 1 78 ? -24.766 10.964 13.508 1.00 66.31 78 CYS A C 1
ATOM 636 O O . CYS A 1 78 ? -24.613 10.526 12.361 1.00 66.31 78 CYS A O 1
ATOM 638 N N . THR A 1 79 ? -23.774 11.568 14.166 1.00 62.09 79 THR A N 1
ATOM 639 C CA . THR A 1 79 ? -22.402 11.751 13.669 1.00 62.09 79 THR A CA 1
ATOM 640 C C . THR A 1 79 ? -21.429 11.050 14.615 1.00 62.09 79 THR A C 1
ATOM 642 O O . THR A 1 79 ? -21.449 11.292 15.815 1.00 62.09 79 THR A O 1
ATOM 645 N N . ILE A 1 80 ? -20.547 10.191 14.092 1.00 58.91 80 ILE A N 1
ATOM 646 C CA . ILE A 1 80 ? -19.418 9.651 14.867 1.00 58.91 80 ILE A CA 1
ATOM 647 C C . ILE A 1 80 ? -18.212 10.580 14.639 1.00 58.91 80 ILE A C 1
ATOM 649 O O . ILE A 1 80 ? -17.706 10.589 13.514 1.00 58.91 80 ILE A O 1
ATOM 653 N N . PRO A 1 81 ? -17.698 11.318 15.643 1.00 64.75 81 PRO A N 1
ATOM 654 C CA . PRO A 1 81 ? -16.365 11.908 15.554 1.00 64.75 81 PRO A CA 1
ATOM 655 C C . PRO A 1 81 ? -15.340 10.773 15.654 1.00 64.75 81 PRO A C 1
ATOM 657 O O . PRO A 1 81 ? -15.288 10.049 16.644 1.00 64.75 81 PRO A O 1
ATOM 660 N N . SER A 1 82 ? -14.576 10.536 14.591 1.00 53.31 82 SER A N 1
ATOM 661 C CA . SER A 1 82 ? -13.739 9.341 14.477 1.00 53.31 82 SER A CA 1
ATOM 662 C C . SER A 1 82 ? -12.437 9.632 13.746 1.00 53.31 82 SER A C 1
ATOM 664 O O . SER A 1 82 ? -12.466 10.140 12.631 1.00 53.31 82 SER A O 1
ATOM 666 N N . ILE A 1 83 ? -11.326 9.179 14.337 1.00 61.72 83 ILE A N 1
ATOM 667 C CA . ILE A 1 83 ? -10.059 8.899 13.637 1.00 61.72 83 ILE A CA 1
ATOM 668 C C . ILE A 1 83 ? -10.037 7.431 13.163 1.00 61.72 83 ILE A C 1
ATOM 670 O O . ILE A 1 83 ? -9.560 7.137 12.073 1.00 61.72 83 ILE A O 1
ATOM 674 N N . LYS A 1 84 ? -10.611 6.508 13.955 1.00 56.53 84 LYS A N 1
ATOM 675 C CA . LYS A 1 84 ? -10.871 5.105 13.600 1.00 56.53 84 LYS A CA 1
ATOM 676 C C . LYS A 1 84 ? -12.258 4.675 14.054 1.00 56.53 84 LYS A C 1
ATOM 678 O O . LYS A 1 84 ? -12.825 5.167 15.026 1.00 56.53 84 LYS A O 1
ATOM 683 N N . HIS A 1 85 ? -12.803 3.719 13.326 1.00 60.16 85 HIS A N 1
ATOM 684 C CA . HIS A 1 85 ? -14.180 3.302 13.418 1.00 60.16 85 HIS A CA 1
ATOM 685 C C . HIS A 1 85 ? -14.383 2.048 14.291 1.00 60.16 85 HIS A C 1
ATOM 687 O O . HIS A 1 85 ? -13.692 1.064 14.084 1.00 60.16 85 HIS A O 1
ATOM 693 N N . GLY A 1 86 ? -15.374 2.034 15.194 1.00 60.12 86 GLY A N 1
ATOM 694 C CA . GLY A 1 86 ? -15.648 0.909 16.115 1.00 60.12 86 GLY A CA 1
ATOM 695 C C . GLY A 1 86 ? -16.277 -0.367 15.524 1.00 60.12 86 GLY A C 1
ATOM 696 O O . GLY A 1 86 ? -17.016 -1.043 16.224 1.00 60.12 86 GLY A O 1
ATOM 697 N N . GLY A 1 87 ? -16.029 -0.694 14.253 1.00 71.44 87 GLY A N 1
ATOM 698 C CA . GLY A 1 87 ? -16.543 -1.913 13.601 1.00 71.44 87 GLY A CA 1
ATOM 699 C C . GLY A 1 87 ? -15.554 -3.083 13.576 1.00 71.44 87 GLY A C 1
ATOM 700 O O . GLY A 1 87 ? -15.806 -4.071 12.895 1.00 71.44 87 GLY A O 1
ATOM 701 N N . GLY A 1 88 ? -14.414 -2.946 14.262 1.00 72.00 88 GLY A N 1
ATOM 702 C CA . GLY A 1 88 ? -13.257 -3.814 14.053 1.00 72.00 88 GLY A CA 1
ATOM 703 C C . GLY A 1 88 ? -12.589 -3.567 12.695 1.00 72.00 88 GLY A C 1
ATOM 704 O O . GLY A 1 88 ? -13.091 -2.832 11.844 1.00 72.00 88 GLY A O 1
ATOM 705 N N . SER A 1 89 ? -11.417 -4.161 12.498 1.00 74.38 89 SER A N 1
ATOM 706 C CA . SER A 1 89 ? -10.711 -4.168 11.217 1.00 74.38 89 SER A CA 1
ATOM 707 C C . SER A 1 89 ? -10.067 -5.530 11.022 1.00 74.38 89 SER A C 1
ATOM 709 O O . SER A 1 89 ? -9.414 -6.018 11.942 1.00 74.38 89 SER A O 1
ATOM 711 N N . VAL A 1 90 ? -10.217 -6.114 9.837 1.00 80.75 90 VAL A N 1
ATOM 712 C CA . VAL A 1 90 ? -9.487 -7.326 9.454 1.00 80.75 90 VAL A CA 1
ATOM 713 C C . VAL A 1 90 ? -8.213 -6.894 8.740 1.00 80.75 90 VAL A C 1
ATOM 715 O O . VAL A 1 90 ? -8.277 -6.136 7.771 1.00 80.75 90 VAL A O 1
ATOM 718 N N . MET A 1 91 ? -7.061 -7.354 9.225 1.00 84.88 91 MET A N 1
ATOM 719 C CA . MET A 1 91 ? -5.803 -7.204 8.506 1.00 84.88 91 MET A CA 1
ATOM 720 C C . MET A 1 91 ? -5.646 -8.393 7.566 1.00 84.88 91 MET A C 1
ATOM 722 O O . MET A 1 91 ? -5.790 -9.542 7.970 1.00 84.88 91 MET A O 1
ATOM 726 N N . VAL A 1 92 ? -5.379 -8.114 6.298 1.00 84.12 92 VAL A N 1
ATOM 727 C CA . VAL A 1 92 ? -5.205 -9.142 5.277 1.00 84.12 92 VAL A CA 1
ATOM 728 C C . VAL A 1 92 ? -3.873 -8.903 4.589 1.00 84.12 92 VAL A C 1
ATOM 730 O O . VAL A 1 92 ? -3.565 -7.778 4.194 1.00 84.12 92 VAL A O 1
ATOM 733 N N . TRP A 1 93 ? -3.093 -9.964 4.433 1.00 83.75 93 TRP A N 1
ATOM 734 C CA . TRP A 1 93 ? -1.935 -9.990 3.561 1.00 83.75 93 TRP A CA 1
ATOM 735 C C . TRP A 1 93 ? -2.330 -10.638 2.239 1.00 83.75 93 TRP A C 1
ATOM 737 O O . TRP A 1 93 ? -2.866 -11.743 2.206 1.00 83.75 93 TRP A O 1
ATOM 747 N N . VAL A 1 94 ? -2.101 -9.929 1.140 1.00 83.19 94 VAL A N 1
ATOM 748 C CA . VAL A 1 94 ? -2.392 -10.428 -0.201 1.00 83.19 94 VAL A CA 1
ATOM 749 C C . VAL A 1 94 ? -1.239 -10.072 -1.122 1.00 83.19 94 VAL A C 1
ATOM 751 O O . VAL A 1 94 ? -0.683 -8.974 -1.050 1.00 83.19 94 VAL A O 1
ATOM 754 N N . ALA A 1 95 ? -0.894 -11.003 -2.001 1.00 84.25 95 ALA A N 1
ATOM 755 C CA . ALA A 1 95 ? 0.002 -10.764 -3.119 1.00 84.25 95 ALA A CA 1
ATOM 756 C C . ALA A 1 95 ? -0.814 -10.817 -4.412 1.00 84.25 95 ALA A C 1
ATOM 758 O O . ALA A 1 95 ? -1.688 -11.662 -4.553 1.00 84.25 95 ALA A O 1
ATOM 759 N N . PHE A 1 96 ? -0.543 -9.935 -5.367 1.00 82.25 96 PHE A N 1
ATOM 760 C CA . PHE A 1 96 ? -1.129 -9.995 -6.706 1.00 82.25 96 PHE A CA 1
ATOM 761 C C . PHE A 1 96 ? -0.062 -9.655 -7.741 1.00 82.25 96 PHE A C 1
ATOM 763 O O . PHE A 1 96 ? 0.840 -8.861 -7.470 1.00 82.25 96 PHE A O 1
ATOM 770 N N . ASN A 1 97 ? -0.157 -10.266 -8.916 1.00 80.50 97 ASN A N 1
ATOM 771 C CA . ASN A 1 97 ? 0.717 -9.988 -10.050 1.00 80.50 97 ASN A CA 1
ATOM 772 C C . ASN A 1 97 ? -0.121 -9.588 -11.271 1.00 80.50 97 ASN A C 1
ATOM 774 O O . ASN A 1 97 ? -1.347 -9.494 -11.209 1.00 80.50 97 ASN A O 1
ATOM 778 N N . ARG A 1 98 ? 0.544 -9.369 -12.410 1.00 80.69 98 ARG A N 1
ATOM 779 C CA . ARG A 1 98 ? -0.134 -9.018 -13.669 1.00 80.69 98 ARG A CA 1
ATOM 780 C C . ARG A 1 98 ? -1.189 -10.047 -14.104 1.00 80.69 98 ARG A C 1
ATOM 782 O O . ARG A 1 98 ? -2.132 -9.676 -14.793 1.00 80.69 98 ARG A O 1
ATOM 789 N N . ASN A 1 99 ? -1.020 -11.311 -13.724 1.00 83.62 99 ASN A N 1
ATOM 790 C CA . ASN A 1 99 ? -1.868 -12.420 -14.155 1.00 83.62 99 ASN A CA 1
ATOM 791 C C . ASN A 1 99 ? -3.058 -12.666 -13.215 1.00 83.62 99 ASN A C 1
ATOM 793 O O . ASN A 1 99 ? -3.961 -13.412 -13.582 1.00 83.62 99 ASN A O 1
ATOM 797 N N . GLY A 1 100 ? -3.086 -12.054 -12.027 1.00 81.81 100 GLY A N 1
ATOM 798 C CA . GLY A 1 100 ? -4.214 -12.168 -11.111 1.00 81.81 100 GLY A CA 1
ATOM 799 C C . GLY A 1 100 ? -3.859 -11.981 -9.640 1.00 81.81 100 GLY A C 1
ATOM 800 O O . GLY A 1 100 ? -2.739 -11.624 -9.264 1.00 81.81 100 GLY A O 1
ATOM 801 N N . VAL A 1 101 ? -4.862 -12.227 -8.799 1.00 81.38 101 VAL A N 1
ATOM 802 C CA . VAL A 1 101 ? -4.738 -12.195 -7.340 1.00 81.38 101 VAL A CA 1
ATOM 803 C C . VAL A 1 101 ? -4.123 -13.516 -6.875 1.00 81.38 101 VAL A C 1
ATOM 805 O O . VAL A 1 101 ? -4.567 -14.588 -7.277 1.00 81.38 101 VAL A O 1
ATOM 808 N N . GLY A 1 102 ? -3.067 -13.433 -6.074 1.00 78.81 102 GLY A N 1
ATOM 809 C CA . GLY A 1 102 ? -2.444 -14.566 -5.399 1.00 78.81 102 GLY A CA 1
ATOM 810 C C . GLY A 1 102 ? -3.155 -14.916 -4.091 1.00 78.81 102 GLY A C 1
ATOM 811 O O . GLY A 1 102 ? -4.301 -14.532 -3.862 1.00 78.81 102 GLY A O 1
ATOM 812 N N . LEU A 1 103 ? -2.472 -15.663 -3.221 1.00 83.00 103 LEU A N 1
ATOM 813 C CA . LEU A 1 103 ? -3.042 -16.106 -1.947 1.00 83.00 103 LEU A CA 1
ATOM 814 C C . LEU A 1 103 ? -3.409 -14.918 -1.047 1.00 83.00 103 LEU A C 1
ATOM 816 O O . LEU A 1 103 ? -2.653 -13.951 -0.918 1.00 83.00 103 LEU A O 1
ATOM 820 N N . LEU A 1 104 ? -4.580 -15.034 -0.423 1.00 86.44 104 LEU A N 1
ATOM 821 C CA . LEU A 1 104 ? -5.098 -14.112 0.575 1.00 86.44 104 LEU A CA 1
ATOM 822 C C . LEU A 1 104 ? -4.963 -14.769 1.948 1.00 86.44 104 LEU A C 1
ATOM 824 O O . LEU A 1 104 ? -5.522 -15.840 2.174 1.00 86.44 104 LEU A O 1
ATOM 828 N N . HIS A 1 105 ? -4.244 -14.117 2.856 1.00 85.81 105 HIS A N 1
ATOM 829 C CA . HIS A 1 105 ? -4.044 -14.572 4.226 1.00 85.81 105 HIS A CA 1
ATOM 830 C C . HIS A 1 105 ? -4.623 -13.557 5.211 1.00 85.81 105 HIS A C 1
ATOM 832 O O . HIS A 1 105 ? -4.268 -12.378 5.180 1.00 85.81 105 HIS A O 1
ATOM 838 N N . ILE A 1 106 ? -5.525 -14.002 6.083 1.00 88.25 106 ILE A N 1
ATOM 839 C CA . ILE A 1 106 ? -6.048 -13.167 7.167 1.00 88.25 106 ILE A CA 1
ATOM 840 C C . ILE A 1 106 ? -5.015 -13.178 8.293 1.00 88.25 106 ILE A C 1
ATOM 842 O O . ILE A 1 106 ? -4.634 -14.237 8.774 1.00 88.25 106 ILE A O 1
ATOM 846 N N . VAL A 1 107 ? -4.544 -11.998 8.687 1.00 88.19 107 VAL A N 1
ATOM 847 C CA . VAL A 1 107 ? -3.549 -11.844 9.749 1.00 88.19 107 VAL A CA 1
ATOM 848 C C . VAL A 1 107 ? -4.274 -11.629 11.068 1.00 88.19 107 VAL A C 1
ATOM 850 O O . VAL A 1 107 ? -4.991 -10.639 11.244 1.00 88.19 107 VAL A O 1
ATOM 853 N N . GLU A 1 108 ? -4.063 -12.551 11.999 1.00 86.88 108 GLU A N 1
ATOM 854 C CA . GLU A 1 108 ? -4.547 -12.439 13.368 1.00 86.88 108 GLU A CA 1
ATOM 855 C C . GLU A 1 108 ? -3.508 -11.699 14.221 1.00 86.88 108 GLU A C 1
ATOM 857 O O . GLU A 1 108 ? -2.388 -12.162 14.412 1.00 86.88 108 GLU A O 1
ATOM 862 N N . GLY A 1 109 ? -3.868 -10.517 14.727 1.00 84.50 109 GLY A N 1
ATOM 863 C CA . GLY A 1 109 ? -2.970 -9.710 15.555 1.00 84.50 109 GLY A CA 1
ATOM 864 C C . GLY A 1 109 ? -1.976 -8.859 14.755 1.00 84.50 109 GLY A C 1
ATOM 865 O O . GLY A 1 109 ? -2.312 -8.292 13.715 1.00 84.50 109 GLY A O 1
ATOM 866 N N . ILE A 1 110 ? -0.772 -8.676 15.301 1.00 83.81 110 ILE A N 1
ATOM 867 C CA . ILE A 1 110 ? 0.293 -7.865 14.694 1.00 83.81 110 ILE A CA 1
ATOM 868 C C . ILE A 1 110 ? 1.203 -8.801 13.900 1.00 83.81 110 ILE A C 1
ATOM 870 O O . ILE A 1 110 ? 1.733 -9.747 14.467 1.00 83.81 110 ILE A O 1
ATOM 874 N N . MET A 1 111 ? 1.407 -8.504 12.615 1.00 84.06 111 MET A N 1
ATOM 875 C CA . MET A 1 111 ? 2.344 -9.243 11.766 1.00 84.06 111 MET A CA 1
ATOM 876 C C . MET A 1 111 ? 3.763 -9.169 12.336 1.00 84.06 111 MET A C 1
ATOM 878 O O . MET A 1 111 ? 4.301 -8.072 12.521 1.00 84.06 111 MET A O 1
ATOM 882 N N . ASP A 1 112 ? 4.366 -10.328 12.568 1.00 85.75 112 ASP A N 1
ATOM 883 C CA . ASP A 1 112 ? 5.776 -10.462 12.917 1.00 85.75 112 ASP A CA 1
ATOM 884 C C . ASP A 1 112 ? 6.577 -11.004 11.716 1.00 85.75 112 ASP A C 1
ATOM 886 O O . ASP A 1 112 ? 6.062 -11.146 10.608 1.00 85.75 112 ASP A O 1
ATOM 890 N N . SER A 1 113 ? 7.879 -11.227 11.889 1.00 81.12 113 SER A N 1
ATOM 891 C CA . SER A 1 113 ? 8.740 -11.743 10.816 1.00 81.12 113 SER A CA 1
ATOM 892 C C . SER A 1 113 ? 8.612 -13.251 10.573 1.00 81.12 113 SER A C 1
ATOM 894 O O . SER A 1 113 ? 9.315 -13.777 9.712 1.00 81.12 113 SER A O 1
ATOM 896 N N . THR A 1 114 ? 7.814 -13.953 11.375 1.00 72.00 114 THR A N 1
ATOM 897 C CA . THR A 1 114 ? 7.797 -15.419 11.474 1.00 72.00 114 THR A CA 1
ATOM 898 C C . THR A 1 114 ? 6.410 -16.010 11.192 1.00 72.00 114 THR A C 1
ATOM 900 O O . THR A 1 114 ? 6.303 -17.223 11.021 1.00 72.00 114 THR A O 1
ATOM 903 N N . SER A 1 115 ? 5.383 -15.161 11.121 1.00 58.03 115 SER A N 1
ATOM 904 C CA . SER A 1 115 ? 3.983 -15.497 10.849 1.00 58.03 115 SER A CA 1
ATOM 905 C C . SER A 1 115 ? 3.658 -15.665 9.370 1.00 58.03 115 SER A C 1
ATOM 907 O O . SER A 1 115 ? 4.361 -15.092 8.505 1.00 58.03 115 SER A O 1
#

Sequence (115 aa):
MSRRKNIPSNQRVMIEVLLDQNLGQVQIAKKNRRARVALAREHLTWSTADCSKVFNRFGSDGKKYVRRRPGEEFMPKCTIPSIKHGGGSVMVWVAFNRNGVGLLHIVEGIMDSTS

Nearest PDB structures (foldseek):
  8yt8-assembly1_B  TM=1.771E-01  e=3.504E+00  Mus musculus

Organism: Heterorhabditis bacteriophora (NCBI:txid37862)

InterPro domains:
  IPR036397 Ribonuclease H superfamily [G3DSA:3.30.420.10] (24-115)

Solvent-accessible surface area (backbone atoms only — not comparable to full-atom values): 7994 Å² total; per-residue (Å²): 136,84,82,78,80,82,75,55,70,68,58,52,52,49,48,52,53,50,63,74,61,46,96,74,69,73,91,60,56,72,69,58,50,51,51,52,51,51,51,51,60,76,53,62,81,60,48,75,74,58,59,42,76,50,67,67,87,87,89,80,92,81,91,87,89,81,90,79,63,95,88,47,73,81,40,74,93,61,51,82,92,66,97,71,72,96,80,72,80,88,48,69,51,59,44,38,42,80,90,43,78,52,68,77,41,79,51,82,80,78,88,60,98,84,116

Foldseek 3Di:
DDDPPDDPPVNVVVVVVVVVVPPPDPPDPPVRVVVVVVVCVVCVPPDPVNQQPDWDDDDDQDDDDFDDDPPCCPPPVGDDPDPHDPPDDWDWDWTAGPVGTDDIDTDDDDDDPPD

Secondary structure (DSSP, 8-state):
--------HHHHHHHHHHHHT-TT-----HHHHHHHHHHHHHTTT--HHHHTTPPP-------------TT-TT-GGG----SS-TT---EEEEEEETTEEEEEEEE-SS--S--